Protein AF-A0A3D0ZRE4-F1 (afdb_monomer_lite)

Secondary structure (DSSP, 8-state):
--------TT-HHHHHHHHHHHHHHHHHHT-S---S------HHHHHHHHHHHHHHHHHHHHTT--TTSHHHHHHHHHHHHHHHHT-

Structure (mmCIF, N/CA/C/O backbone):
data_AF-A0A3D0ZRE4-F1
#
_entry.id   AF-A0A3D0ZRE4-F1
#
loop_
_atom_site.group_PDB
_atom_site.id
_atom_site.type_symbol
_atom_site.label_atom_id
_atom_site.label_alt_id
_atom_site.label_comp_id
_atom_site.label_asym_id
_atom_site.label_entity_id
_atom_site.label_seq_id
_atom_site.pdbx_PDB_ins_code
_atom_site.Cartn_x
_atom_site.Cartn_y
_atom_site.Cartn_z
_atom_site.occupancy
_atom_site.B_iso_or_equiv
_atom_site.auth_seq_id
_atom_site.auth_comp_id
_atom_site.auth_asym_id
_atom_site.auth_atom_id
_atom_site.pdbx_PDB_model_num
ATOM 1 N N . MET A 1 1 ? 25.396 -3.862 -11.743 1.00 55.09 1 MET A N 1
ATOM 2 C CA . MET A 1 1 ? 24.491 -5.006 -11.479 1.00 55.09 1 MET A CA 1
ATOM 3 C C . MET A 1 1 ? 24.074 -5.583 -12.825 1.00 55.09 1 MET A C 1
ATOM 5 O O . MET A 1 1 ? 23.793 -4.787 -13.711 1.00 55.09 1 MET A O 1
ATOM 9 N N . LYS A 1 2 ? 24.093 -6.908 -13.018 1.00 67.44 2 LYS A N 1
ATOM 10 C CA . LYS A 1 2 ? 23.692 -7.548 -14.285 1.00 67.44 2 LYS A CA 1
ATOM 11 C C . LYS A 1 2 ? 22.270 -8.097 -14.134 1.00 67.44 2 LYS A C 1
ATOM 13 O O . LYS A 1 2 ? 22.040 -8.887 -13.226 1.00 67.44 2 LYS A O 1
ATOM 18 N N . LEU A 1 3 ? 21.342 -7.666 -14.990 1.00 74.56 3 LEU A N 1
ATOM 19 C CA . LEU A 1 3 ? 19.962 -8.163 -15.045 1.00 74.56 3 LEU A CA 1
ATOM 20 C C . LEU A 1 3 ? 19.795 -9.010 -16.310 1.00 74.56 3 LEU A C 1
ATOM 22 O O . LEU A 1 3 ? 20.203 -8.580 -17.385 1.00 74.56 3 LEU A O 1
ATOM 26 N N . THR A 1 4 ? 19.206 -10.196 -16.173 1.00 82.06 4 THR A N 1
ATOM 27 C CA . THR A 1 4 ? 18.833 -11.064 -17.300 1.00 82.06 4 THR A CA 1
ATOM 28 C C . THR A 1 4 ? 17.338 -11.321 -17.199 1.00 82.06 4 THR A C 1
ATOM 30 O O . THR A 1 4 ? 16.873 -11.718 -16.134 1.00 82.06 4 THR A O 1
ATOM 33 N N . ILE A 1 5 ? 16.596 -11.062 -18.273 1.00 78.31 5 ILE A N 1
ATOM 34 C CA . ILE A 1 5 ? 15.155 -11.317 -18.356 1.00 78.31 5 ILE A CA 1
ATOM 35 C C . ILE A 1 5 ? 14.954 -12.371 -19.436 1.00 78.31 5 ILE A C 1
ATOM 37 O O . ILE A 1 5 ? 15.482 -12.230 -20.538 1.00 78.31 5 ILE A O 1
ATOM 41 N N . VAL A 1 6 ? 14.224 -13.428 -19.096 1.00 82.75 6 VAL A N 1
ATOM 42 C CA . VAL A 1 6 ? 13.785 -14.458 -20.039 1.00 82.75 6 VAL A CA 1
ATOM 43 C C . VAL A 1 6 ? 12.338 -14.141 -20.375 1.00 82.75 6 VAL A C 1
ATOM 45 O O . VAL A 1 6 ? 11.520 -14.018 -19.465 1.00 82.75 6 VAL A O 1
ATOM 48 N N . VAL A 1 7 ? 12.053 -13.947 -21.658 1.00 81.50 7 VAL A N 1
ATOM 49 C CA . VAL A 1 7 ? 10.732 -13.545 -22.146 1.00 81.50 7 VAL A CA 1
ATOM 50 C C . VAL A 1 7 ? 10.171 -14.674 -22.992 1.00 81.50 7 VAL A C 1
ATOM 52 O O . VAL A 1 7 ? 10.869 -15.183 -23.868 1.00 81.50 7 VAL A O 1
ATOM 55 N N . ASP A 1 8 ? 8.925 -15.044 -22.715 1.00 82.44 8 ASP A N 1
ATOM 56 C CA . ASP A 1 8 ? 8.148 -15.926 -23.577 1.00 82.44 8 ASP A CA 1
ATOM 57 C C . ASP A 1 8 ? 7.568 -15.105 -24.735 1.00 82.44 8 ASP A C 1
ATOM 59 O O . ASP A 1 8 ? 6.908 -14.087 -24.518 1.00 82.44 8 ASP A O 1
ATOM 63 N N . THR A 1 9 ? 7.867 -15.503 -25.969 1.00 78.31 9 THR A N 1
ATOM 64 C CA . THR A 1 9 ? 7.443 -14.777 -27.173 1.00 78.31 9 THR A CA 1
ATOM 65 C C . THR A 1 9 ? 5.964 -14.960 -27.494 1.00 78.31 9 THR A C 1
ATOM 67 O O . THR A 1 9 ? 5.417 -14.147 -28.239 1.00 78.31 9 THR A O 1
ATOM 70 N N . ASP A 1 10 ? 5.319 -15.975 -26.918 1.00 88.12 10 ASP A N 1
ATOM 71 C CA . ASP A 1 10 ? 3.911 -16.283 -27.177 1.00 88.12 10 ASP A CA 1
ATOM 72 C C . ASP A 1 10 ? 2.951 -15.531 -26.233 1.00 88.12 10 ASP A C 1
ATOM 74 O O . ASP A 1 10 ? 1.738 -15.529 -26.457 1.00 88.12 10 ASP A O 1
ATOM 78 N N . ASP A 1 11 ? 3.476 -14.839 -25.210 1.00 85.62 11 ASP A N 1
ATOM 79 C CA . ASP A 1 11 ? 2.703 -13.988 -24.300 1.00 85.62 11 ASP A CA 1
ATOM 80 C C . ASP A 1 11 ? 2.920 -12.487 -24.593 1.00 85.62 11 ASP A C 1
ATOM 82 O O . ASP A 1 11 ? 3.838 -11.855 -24.052 1.00 85.62 11 ASP A O 1
ATOM 86 N N . PRO A 1 12 ? 2.045 -11.855 -25.397 1.00 80.62 12 PRO A N 1
ATOM 87 C CA . PRO A 1 12 ? 2.155 -10.434 -25.711 1.00 80.62 12 PRO A CA 1
ATOM 88 C C . PRO A 1 12 ? 2.030 -9.524 -24.478 1.00 80.62 12 PRO A C 1
ATOM 90 O O . PRO A 1 12 ? 2.596 -8.429 -24.480 1.00 80.62 12 PRO A O 1
ATOM 93 N N . ARG A 1 13 ? 1.341 -9.956 -23.408 1.00 74.62 13 ARG A N 1
ATOM 94 C CA . ARG A 1 13 ? 1.264 -9.185 -22.154 1.00 74.62 13 ARG A CA 1
ATOM 95 C C . ARG A 1 13 ? 2.565 -9.303 -21.365 1.00 74.62 13 ARG A C 1
ATOM 97 O O . ARG A 1 13 ? 3.071 -8.297 -20.871 1.00 74.62 13 ARG A O 1
ATOM 104 N N . GLY A 1 14 ? 3.145 -10.499 -21.322 1.00 79.44 14 GLY A N 1
ATOM 105 C CA . GLY A 1 14 ? 4.459 -10.755 -20.732 1.00 79.44 14 GLY A CA 1
ATOM 106 C C . GLY A 1 14 ? 5.580 -9.945 -21.392 1.00 79.44 14 GLY A C 1
ATOM 107 O O . GLY A 1 14 ? 6.461 -9.431 -20.696 1.00 79.44 14 GLY A O 1
ATOM 108 N N . ILE A 1 15 ? 5.519 -9.747 -22.713 1.00 85.31 15 ILE A N 1
ATOM 109 C CA . ILE A 1 15 ? 6.444 -8.867 -23.449 1.00 85.31 15 ILE A CA 1
ATOM 110 C C . ILE A 1 15 ? 6.284 -7.406 -23.005 1.00 85.31 15 ILE A C 1
ATOM 112 O O . ILE A 1 15 ? 7.278 -6.733 -22.711 1.00 85.31 15 ILE A O 1
ATOM 116 N N . GLU A 1 16 ? 5.047 -6.909 -22.927 1.00 82.25 16 GLU A N 1
ATOM 117 C CA . GLU A 1 16 ? 4.766 -5.529 -22.519 1.00 82.25 16 GLU A CA 1
ATOM 118 C C . GLU A 1 16 ? 5.240 -5.252 -21.083 1.00 82.25 16 GLU A C 1
ATOM 120 O O . GLU A 1 16 ? 5.880 -4.233 -20.804 1.00 82.25 16 GLU A O 1
ATOM 125 N N . ASP A 1 17 ? 4.991 -6.185 -20.168 1.00 80.38 17 ASP A N 1
ATOM 126 C CA . ASP A 1 17 ? 5.409 -6.059 -18.775 1.00 80.38 17 ASP A CA 1
ATOM 127 C C . ASP A 1 17 ? 6.929 -6.181 -18.616 1.00 80.38 17 ASP A C 1
ATOM 129 O O . ASP A 1 17 ? 7.542 -5.409 -17.870 1.00 80.38 17 ASP A O 1
ATOM 133 N N . SER A 1 18 ? 7.574 -7.051 -19.397 1.00 83.81 18 SER A N 1
ATOM 134 C CA . SER A 1 18 ? 9.038 -7.118 -19.476 1.00 83.81 18 SER A CA 1
ATOM 135 C C . SER A 1 18 ? 9.629 -5.783 -19.934 1.00 83.81 18 SER A C 1
ATOM 137 O O . SER A 1 18 ? 10.603 -5.296 -19.352 1.00 83.81 18 SER A O 1
ATOM 139 N N . PHE A 1 19 ? 9.004 -5.127 -20.914 1.00 84.00 19 PHE A N 1
ATOM 140 C CA . PHE A 1 19 ? 9.422 -3.808 -21.382 1.00 84.00 19 PHE A CA 1
ATOM 141 C C . PHE A 1 19 ? 9.273 -2.723 -20.300 1.00 84.00 19 PHE A C 1
ATOM 143 O O . PHE A 1 19 ? 10.167 -1.885 -20.128 1.00 84.00 19 PHE A O 1
ATOM 150 N N . LYS A 1 20 ? 8.199 -2.754 -19.500 1.00 83.56 20 LYS A N 1
ATOM 151 C CA . LYS A 1 20 ? 8.018 -1.850 -18.343 1.00 83.56 20 LYS A CA 1
ATOM 152 C C . LYS A 1 20 ? 9.119 -2.036 -17.295 1.00 83.56 20 LYS A C 1
ATOM 154 O O . LYS A 1 20 ? 9.652 -1.054 -16.776 1.00 83.56 20 LYS A O 1
ATOM 159 N N . ILE A 1 21 ? 9.508 -3.280 -17.016 1.00 81.44 21 ILE A N 1
ATOM 160 C CA . ILE A 1 21 ? 10.582 -3.590 -16.063 1.00 81.44 21 ILE A CA 1
ATOM 161 C C . ILE A 1 21 ? 11.921 -3.046 -16.578 1.00 81.44 21 ILE A C 1
ATOM 163 O O . ILE A 1 21 ? 12.593 -2.292 -15.869 1.00 81.44 21 ILE A O 1
ATOM 167 N N . VAL A 1 22 ? 12.293 -3.358 -17.825 1.00 83.56 22 VAL A N 1
ATOM 168 C CA . VAL A 1 22 ? 13.555 -2.887 -18.427 1.00 83.56 22 VAL A CA 1
ATOM 169 C C . VAL A 1 22 ? 13.614 -1.363 -18.461 1.00 83.56 22 VAL A C 1
ATOM 171 O O . VAL A 1 22 ? 14.617 -0.777 -18.050 1.00 83.56 22 VAL A O 1
ATOM 174 N N . SER A 1 23 ? 12.539 -0.710 -18.902 1.00 78.88 23 SER A N 1
ATOM 175 C CA . SER A 1 23 ? 12.478 0.751 -18.990 1.00 78.88 23 SER A CA 1
ATOM 176 C C . SER A 1 23 ? 12.583 1.423 -17.618 1.00 78.88 23 SER A C 1
ATOM 178 O O . SER A 1 23 ? 13.297 2.419 -17.488 1.00 78.88 23 SER A O 1
ATOM 180 N N . HIS A 1 24 ? 11.970 0.859 -16.570 1.00 79.00 24 HIS A N 1
ATOM 181 C CA . HIS A 1 24 ? 12.110 1.365 -15.203 1.00 79.00 24 HIS A CA 1
ATOM 182 C C . HIS A 1 24 ? 13.562 1.284 -14.705 1.00 79.00 24 HIS A C 1
ATOM 184 O O . HIS A 1 24 ? 14.101 2.268 -14.190 1.00 79.00 24 HIS A O 1
ATOM 190 N N . PHE A 1 25 ? 14.224 0.139 -14.898 1.00 74.88 25 PHE A N 1
ATOM 191 C CA . PHE A 1 25 ? 15.621 -0.042 -14.491 1.00 74.88 25 PHE A CA 1
ATOM 192 C C . PHE A 1 25 ? 16.582 0.835 -15.297 1.00 74.88 25 PHE A C 1
ATOM 194 O O . PHE A 1 25 ? 17.464 1.468 -14.712 1.00 74.88 25 PHE A O 1
ATOM 201 N N . HIS A 1 26 ? 16.387 0.932 -16.613 1.00 76.81 26 HIS A N 1
ATOM 202 C CA . HIS A 1 26 ? 17.165 1.818 -17.476 1.00 76.81 26 HIS A CA 1
ATOM 203 C C . HIS A 1 26 ? 17.032 3.276 -17.023 1.00 76.81 26 HIS A C 1
ATOM 205 O O . HIS A 1 26 ? 18.032 3.964 -16.813 1.00 76.81 26 HIS A O 1
ATOM 211 N N . ARG A 1 27 ? 15.800 3.734 -16.764 1.00 73.19 27 ARG A N 1
ATOM 212 C CA . ARG A 1 27 ? 15.542 5.106 -16.314 1.00 73.19 27 ARG A CA 1
ATOM 213 C C . ARG A 1 27 ? 16.178 5.409 -14.951 1.00 73.19 27 ARG A C 1
ATOM 215 O O . ARG A 1 27 ? 16.588 6.538 -14.700 1.00 73.19 27 ARG A O 1
ATOM 222 N N . ARG A 1 28 ? 16.252 4.415 -14.064 1.00 67.12 28 ARG A N 1
ATOM 223 C CA . ARG A 1 28 ? 16.781 4.564 -12.701 1.00 67.12 28 ARG A CA 1
ATOM 224 C C . ARG A 1 28 ? 18.307 4.501 -12.617 1.00 67.12 28 ARG A C 1
ATOM 226 O O . ARG A 1 28 ? 18.875 5.122 -11.723 1.00 67.12 28 ARG A O 1
ATOM 233 N N . HIS A 1 29 ? 18.956 3.731 -13.489 1.00 68.94 29 HIS A N 1
ATOM 234 C CA . HIS A 1 29 ? 20.386 3.425 -13.362 1.00 68.94 29 HIS A CA 1
ATOM 235 C C . HIS A 1 29 ? 21.259 3.912 -14.521 1.00 68.94 29 HIS A C 1
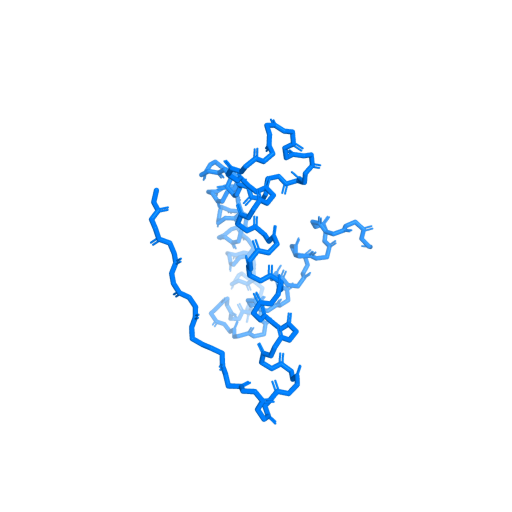ATOM 237 O O . HIS A 1 29 ? 22.470 3.991 -14.341 1.00 68.94 29 HIS A 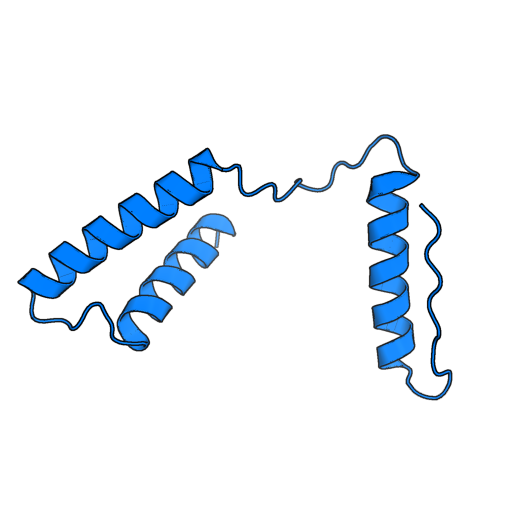O 1
ATOM 243 N N . VAL A 1 30 ? 20.683 4.222 -15.686 1.00 67.94 30 VAL A N 1
ATOM 244 C CA . VAL A 1 30 ? 21.439 4.666 -16.873 1.00 67.94 30 VAL A CA 1
ATOM 245 C C . VAL A 1 30 ? 21.262 6.164 -17.116 1.00 67.94 30 VAL A C 1
ATOM 247 O O . VAL A 1 30 ? 22.230 6.861 -17.406 1.00 67.94 30 VAL A O 1
ATOM 250 N N . THR A 1 31 ? 20.056 6.706 -16.942 1.00 60.81 31 THR A N 1
ATOM 251 C CA . THR A 1 31 ? 19.834 8.158 -17.024 1.00 60.81 31 THR A CA 1
ATOM 252 C C .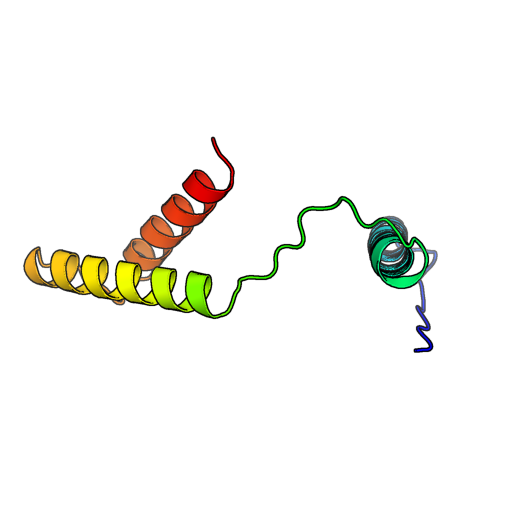 THR A 1 31 ? 20.116 8.850 -15.688 1.00 60.81 31 THR A C 1
ATOM 254 O O . THR A 1 31 ? 19.441 8.589 -14.697 1.00 60.81 31 THR A O 1
ATOM 257 N N . SER A 1 32 ? 21.067 9.794 -15.686 1.00 54.62 32 SER A N 1
ATOM 258 C CA . SER A 1 32 ? 21.459 10.621 -14.522 1.00 54.62 32 SER A CA 1
ATOM 259 C C . SER A 1 32 ? 20.343 11.564 -14.020 1.00 54.62 32 SER A C 1
ATOM 261 O O . SER A 1 32 ? 20.409 12.105 -12.920 1.00 54.62 32 SER A O 1
ATOM 263 N N . SER A 1 33 ? 19.274 11.737 -14.803 1.00 55.03 33 SER A N 1
ATOM 264 C CA . SER A 1 33 ? 18.118 12.580 -14.476 1.00 55.03 33 SER A CA 1
ATOM 265 C C . SER A 1 33 ? 16.841 11.749 -14.367 1.00 55.03 33 SER A C 1
ATOM 267 O O . SER A 1 33 ? 15.932 11.857 -15.189 1.00 55.03 33 SER A O 1
ATOM 269 N N . TYR A 1 34 ? 16.740 10.907 -13.338 1.00 50.59 34 TYR A N 1
ATOM 270 C CA . TYR A 1 34 ? 15.437 10.376 -12.943 1.00 50.59 34 TYR A CA 1
ATOM 271 C C . TYR A 1 34 ? 14.609 11.511 -12.316 1.00 50.59 34 TYR A C 1
ATOM 273 O O . TYR A 1 34 ? 14.699 11.779 -11.125 1.00 50.59 34 TYR A O 1
ATOM 281 N N . THR A 1 35 ? 13.794 12.183 -13.131 1.00 53.81 35 THR A N 1
ATOM 282 C CA . THR A 1 35 ? 12.767 13.156 -12.701 1.00 53.81 35 THR A CA 1
ATOM 283 C C . THR A 1 35 ? 11.425 12.497 -12.375 1.00 53.81 35 THR A C 1
ATOM 285 O O . THR A 1 35 ? 10.405 13.170 -12.263 1.00 53.81 35 THR A O 1
ATOM 288 N N . GLY A 1 36 ? 11.379 11.165 -12.264 1.00 54.09 36 GLY A N 1
ATOM 289 C CA . GLY A 1 36 ? 10.209 10.515 -11.684 1.00 54.09 36 GLY A CA 1
ATOM 290 C C . GLY A 1 36 ? 10.186 10.801 -10.188 1.00 54.09 36 GLY A C 1
ATOM 291 O O . GLY A 1 36 ? 11.243 10.806 -9.556 1.00 54.09 36 GLY A O 1
ATOM 292 N N . THR A 1 37 ? 9.005 11.016 -9.608 1.00 46.28 37 THR A N 1
ATOM 293 C CA . THR A 1 37 ? 8.856 11.073 -8.152 1.00 46.28 37 THR A CA 1
ATOM 294 C C . THR A 1 37 ? 9.476 9.805 -7.588 1.00 46.28 37 THR A C 1
ATOM 296 O O . THR A 1 37 ? 8.976 8.699 -7.808 1.00 46.28 37 THR A O 1
ATOM 299 N N . GLN A 1 38 ? 10.621 9.937 -6.923 1.00 45.56 38 GLN A N 1
ATOM 300 C CA . GLN A 1 38 ? 11.137 8.855 -6.119 1.00 45.56 38 GLN A CA 1
ATOM 301 C C . GLN A 1 38 ? 10.068 8.651 -5.048 1.00 45.56 38 GLN A C 1
ATOM 303 O O . GLN A 1 38 ? 9.962 9.450 -4.123 1.00 45.56 38 GLN A O 1
ATOM 308 N N . VAL A 1 39 ? 9.241 7.613 -5.179 1.00 51.28 39 VAL A N 1
ATOM 309 C CA . VAL A 1 39 ? 8.367 7.171 -4.088 1.00 51.28 39 VAL A CA 1
ATOM 310 C C . VAL A 1 39 ? 9.271 6.473 -3.073 1.00 51.28 39 VAL A C 1
ATOM 312 O O . VAL A 1 39 ? 9.173 5.279 -2.811 1.00 51.28 39 VAL A O 1
ATOM 315 N N . SER A 1 40 ? 10.262 7.199 -2.556 1.00 50.12 40 SER A N 1
ATOM 316 C CA . SER A 1 40 ? 10.884 6.823 -1.311 1.00 50.12 40 SER A CA 1
ATOM 317 C C . SER A 1 40 ? 9.820 7.128 -0.271 1.00 50.12 40 SER A C 1
ATOM 319 O O . SER A 1 40 ? 9.571 8.277 0.085 1.00 50.12 40 SER A O 1
ATOM 321 N N . TYR A 1 41 ? 9.136 6.083 0.199 1.00 54.69 41 TYR A N 1
ATOM 322 C CA . TYR A 1 41 ? 8.483 6.140 1.497 1.00 54.69 41 TYR A CA 1
ATOM 323 C C . TYR A 1 41 ? 9.599 6.409 2.498 1.00 54.69 41 TYR A C 1
ATOM 325 O O . TYR A 1 41 ? 10.247 5.495 3.009 1.00 54.69 41 TYR A O 1
ATOM 333 N N . SER A 1 42 ? 9.920 7.686 2.688 1.00 64.38 42 SER A N 1
ATOM 334 C CA . SER A 1 42 ? 10.936 8.091 3.639 1.00 64.38 42 SER A CA 1
ATOM 335 C C . SER A 1 42 ? 10.527 7.477 4.974 1.00 64.38 42 SER A C 1
ATOM 337 O O . SER A 1 42 ? 9.362 7.551 5.368 1.00 64.38 42 SER A O 1
ATOM 339 N N . LYS A 1 43 ? 11.460 6.797 5.653 1.00 75.38 43 LYS A N 1
ATOM 340 C CA . LYS A 1 43 ? 11.180 6.042 6.890 1.00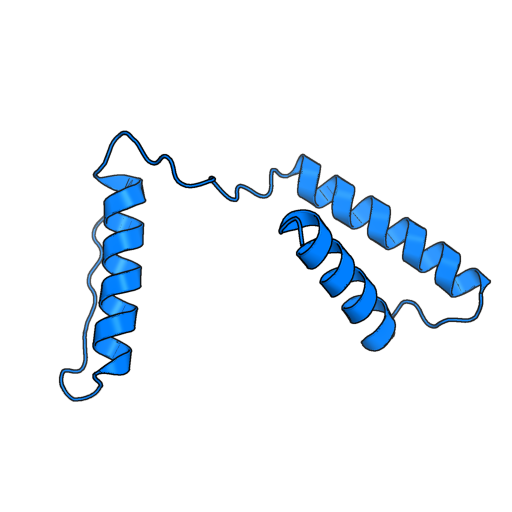 75.38 43 LYS A CA 1
ATOM 341 C C . LYS A 1 43 ? 10.336 6.863 7.875 1.00 75.38 43 LYS A C 1
ATOM 343 O O . LYS A 1 43 ? 9.440 6.338 8.524 1.00 75.38 43 LYS A O 1
ATOM 348 N N . ILE A 1 44 ? 10.571 8.175 7.915 1.00 78.75 44 ILE A N 1
ATOM 349 C CA . ILE A 1 44 ? 9.806 9.147 8.700 1.00 78.75 44 ILE A CA 1
ATOM 350 C C . ILE A 1 44 ? 8.348 9.282 8.229 1.00 78.75 44 ILE A C 1
ATOM 352 O O . ILE A 1 44 ? 7.455 9.272 9.071 1.00 78.75 44 ILE A O 1
ATOM 356 N N . GLN A 1 45 ? 8.072 9.414 6.928 1.00 74.00 45 GLN A N 1
ATOM 357 C CA . GLN A 1 45 ? 6.699 9.463 6.406 1.00 74.00 45 GLN A CA 1
ATOM 358 C C . GLN A 1 45 ? 5.940 8.162 6.684 1.00 74.00 45 GLN A C 1
ATOM 360 O O . GLN A 1 45 ? 4.796 8.222 7.127 1.00 74.00 45 GLN A O 1
ATOM 365 N N . PHE A 1 46 ? 6.589 7.005 6.530 1.00 77.81 46 PHE A N 1
ATOM 366 C CA . PHE A 1 46 ? 5.985 5.718 6.883 1.00 77.81 46 PHE A CA 1
ATOM 367 C C . PHE A 1 46 ? 5.650 5.634 8.382 1.00 77.81 46 PHE A C 1
ATOM 369 O O . PHE A 1 46 ? 4.526 5.304 8.754 1.00 77.81 46 PHE A O 1
ATOM 376 N N . ILE A 1 47 ? 6.579 6.039 9.257 1.00 83.50 47 ILE A N 1
ATOM 377 C CA . ILE A 1 47 ? 6.331 6.115 10.707 1.00 83.50 47 ILE A CA 1
ATOM 378 C C . ILE A 1 47 ? 5.170 7.073 11.020 1.00 83.50 47 ILE A C 1
ATOM 380 O O . ILE A 1 47 ? 4.326 6.767 11.862 1.00 83.50 47 ILE A O 1
ATOM 384 N N . LYS A 1 48 ? 5.090 8.230 10.351 1.00 85.25 48 LYS A N 1
ATOM 385 C CA . LYS A 1 48 ? 3.984 9.187 10.528 1.00 85.25 48 LYS A CA 1
ATOM 386 C C . LYS A 1 48 ? 2.638 8.588 10.111 1.00 85.25 48 LYS A C 1
ATOM 388 O O . LYS A 1 48 ? 1.657 8.798 10.820 1.00 85.25 48 LYS A O 1
ATOM 393 N N . MET A 1 49 ? 2.600 7.830 9.016 1.00 84.94 49 MET A N 1
ATOM 394 C CA . MET A 1 49 ? 1.404 7.116 8.564 1.00 84.94 49 MET A CA 1
ATOM 395 C C . MET A 1 49 ? 0.950 6.087 9.608 1.00 84.94 49 MET A C 1
ATOM 397 O O . MET A 1 49 ? -0.190 6.141 10.055 1.00 84.94 49 MET A O 1
ATOM 401 N N . LEU A 1 50 ? 1.858 5.236 10.102 1.00 86.81 50 LEU A N 1
ATOM 402 C CA . LEU A 1 50 ? 1.539 4.258 11.153 1.00 86.81 50 LEU A CA 1
ATOM 403 C C . LEU A 1 50 ? 1.024 4.918 12.441 1.00 86.81 50 LEU A C 1
ATOM 405 O O . LEU A 1 50 ? 0.097 4.417 13.073 1.00 86.81 50 LEU A O 1
ATOM 409 N N . ARG A 1 51 ? 1.588 6.071 12.823 1.00 87.69 51 ARG A N 1
ATOM 410 C CA . ARG A 1 51 ? 1.114 6.837 13.987 1.00 87.69 51 ARG A CA 1
ATOM 411 C C . ARG A 1 51 ? -0.299 7.382 13.795 1.00 87.69 51 ARG A C 1
ATOM 413 O O . ARG A 1 51 ? -1.075 7.361 14.747 1.00 87.69 51 ARG A O 1
ATOM 420 N N . LYS A 1 52 ? -0.630 7.875 12.595 1.00 88.75 52 LYS A N 1
ATOM 421 C CA . LYS A 1 52 ? -1.993 8.315 12.264 1.00 88.75 52 LYS A CA 1
ATOM 422 C C . LYS A 1 52 ? -2.965 7.133 12.313 1.00 88.75 52 LYS A C 1
ATOM 424 O O . LYS A 1 52 ? -3.984 7.245 12.982 1.00 88.75 52 LYS A O 1
ATOM 429 N N . PHE A 1 53 ? -2.607 5.999 11.708 1.00 88.75 53 PHE A N 1
ATOM 430 C CA . 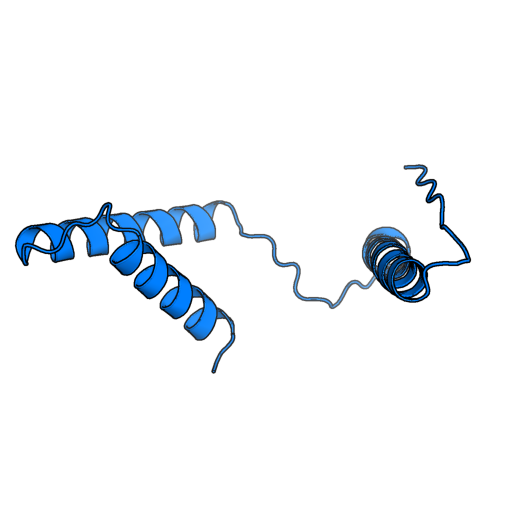PHE A 1 53 ? -3.415 4.777 11.748 1.00 88.75 53 PHE A CA 1
ATOM 431 C C . PHE A 1 53 ? -3.710 4.332 13.185 1.00 88.75 53 PHE A C 1
ATOM 433 O O . PHE A 1 53 ? -4.862 4.124 13.542 1.00 88.75 53 PHE A O 1
ATOM 440 N N . ALA A 1 54 ? -2.689 4.278 14.047 1.00 87.69 54 ALA A N 1
ATOM 441 C CA . ALA A 1 54 ? -2.863 3.904 15.450 1.00 87.69 54 ALA A CA 1
ATOM 442 C C . ALA A 1 54 ? -3.776 4.871 16.232 1.00 87.69 54 ALA A C 1
ATOM 444 O O . ALA A 1 54 ? -4.439 4.450 17.179 1.00 87.69 54 ALA A O 1
ATOM 445 N N . LYS A 1 55 ? -3.821 6.159 15.858 1.00 88.81 55 LYS A N 1
ATOM 446 C CA . LYS A 1 55 ? -4.756 7.135 16.439 1.00 88.81 55 LYS A CA 1
ATOM 447 C C . LYS A 1 55 ? -6.189 6.852 15.984 1.00 88.81 55 LYS A C 1
ATOM 449 O O . LYS A 1 55 ? -7.055 6.703 16.838 1.00 88.81 55 LYS A O 1
ATOM 454 N 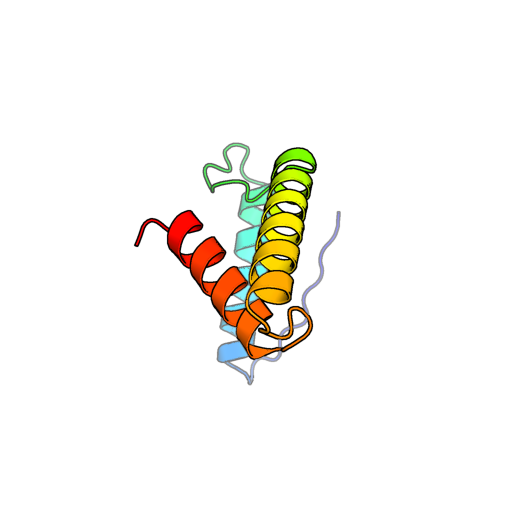N . CYS A 1 56 ? -6.401 6.682 14.678 1.00 86.44 56 CYS A N 1
ATOM 455 C CA . CYS A 1 56 ? -7.712 6.353 14.114 1.00 86.44 56 CYS A CA 1
ATOM 456 C C . CYS A 1 56 ? -8.246 5.022 14.657 1.00 86.44 56 CYS A C 1
ATOM 458 O O . CYS A 1 56 ? -9.423 4.918 14.970 1.00 86.44 56 CYS A O 1
ATOM 460 N N . ALA A 1 57 ? -7.383 4.020 14.836 1.00 85.75 57 ALA A N 1
ATOM 461 C CA . ALA A 1 57 ? -7.768 2.734 15.411 1.00 85.75 57 ALA A CA 1
ATOM 462 C C . ALA A 1 57 ? -8.245 2.862 16.870 1.00 85.75 57 ALA A C 1
ATOM 464 O O . ALA A 1 57 ? -9.194 2.196 17.271 1.00 85.75 57 ALA A O 1
ATOM 465 N N . LYS A 1 58 ? -7.618 3.737 17.670 1.00 86.12 58 LYS A N 1
ATOM 466 C CA . LYS A 1 58 ? -8.075 4.027 19.040 1.00 86.12 58 LYS A CA 1
ATOM 467 C C . LYS A 1 58 ? -9.412 4.767 19.058 1.00 86.12 58 LYS A C 1
ATOM 469 O O . LYS A 1 58 ? -10.246 4.467 19.902 1.00 86.12 58 LYS A O 1
ATOM 474 N N . GLU A 1 59 ? -9.604 5.718 18.148 1.00 86.00 59 GLU A N 1
ATOM 475 C CA . GLU A 1 59 ? -10.864 6.461 18.005 1.00 86.00 59 GLU A CA 1
ATOM 476 C C . GLU A 1 59 ? -12.004 5.518 17.591 1.00 86.00 59 GLU A C 1
ATOM 478 O O . GLU A 1 59 ? -13.008 5.440 18.290 1.00 86.00 59 GLU A O 1
ATOM 483 N N . ALA A 1 60 ? -11.782 4.688 16.570 1.00 81.06 60 ALA A N 1
ATOM 484 C CA . ALA A 1 60 ? -12.722 3.658 16.129 1.00 81.06 60 ALA A CA 1
ATOM 485 C C . ALA A 1 60 ? -13.073 2.662 17.248 1.00 81.06 60 ALA A C 1
ATOM 487 O O . ALA A 1 60 ? -14.244 2.348 17.451 1.00 81.06 60 ALA A O 1
ATOM 488 N N . SER A 1 61 ? -12.082 2.233 18.041 1.00 81.69 61 SER A N 1
ATOM 489 C CA . SER A 1 61 ? -12.319 1.360 19.196 1.00 81.69 61 SER A CA 1
ATOM 490 C C . SER A 1 61 ? -13.208 2.007 20.262 1.00 81.69 61 SER A C 1
ATOM 492 O O . SER A 1 61 ? -13.983 1.298 20.900 1.00 81.69 61 SER A O 1
ATOM 494 N N . ASN A 1 62 ? -13.103 3.324 20.475 1.00 81.62 62 ASN A N 1
ATOM 495 C CA . ASN A 1 62 ? -13.965 4.049 21.415 1.00 81.62 62 ASN A CA 1
ATOM 496 C C . ASN A 1 62 ? -15.398 4.199 20.881 1.00 81.62 62 ASN A C 1
ATOM 498 O O . ASN A 1 62 ? -16.341 4.254 21.664 1.00 81.62 62 ASN A O 1
ATOM 502 N N . GLU A 1 63 ? -15.561 4.234 19.559 1.00 80.44 63 GLU A N 1
ATOM 503 C CA . GLU A 1 63 ? -16.853 4.278 18.863 1.00 80.44 63 GLU A CA 1
ATOM 504 C C . GLU A 1 63 ? -17.494 2.885 18.695 1.00 80.44 63 GLU A C 1
ATOM 506 O O . GLU A 1 63 ? -18.584 2.761 18.139 1.00 80.44 63 GLU A O 1
ATOM 511 N N . GLY A 1 64 ? -16.844 1.826 19.194 1.00 82.44 64 GLY A N 1
ATOM 512 C CA . GLY A 1 64 ? -17.328 0.445 19.101 1.00 82.44 64 GLY A CA 1
ATOM 513 C C . GLY A 1 64 ? -17.092 -0.215 17.738 1.00 82.44 64 GLY A C 1
ATOM 514 O O . GLY A 1 64 ? -17.633 -1.288 17.472 1.00 82.44 64 GLY A O 1
ATOM 515 N N . ILE A 1 65 ? -16.287 0.403 16.874 1.00 80.81 65 ILE A N 1
ATOM 516 C CA . ILE A 1 65 ? -15.873 -0.152 15.585 1.00 80.81 65 ILE A CA 1
ATOM 517 C C . ILE A 1 65 ? -14.628 -1.010 15.812 1.00 80.81 65 ILE A C 1
ATOM 519 O O . ILE A 1 65 ? -13.651 -0.551 16.401 1.00 80.81 65 ILE A O 1
ATOM 523 N N . ASP A 1 66 ? -14.643 -2.250 15.315 1.00 82.38 66 ASP A N 1
ATOM 524 C CA . ASP A 1 66 ? -13.481 -3.137 15.384 1.00 82.38 66 ASP A CA 1
ATOM 525 C C . ASP A 1 66 ? -12.326 -2.591 14.514 1.00 82.38 66 ASP A C 1
ATOM 527 O O . ASP A 1 66 ? -12.418 -2.618 13.276 1.00 82.38 66 ASP A O 1
ATOM 531 N N . PRO A 1 67 ? -11.215 -2.133 15.122 1.00 78.38 67 PRO A N 1
ATOM 532 C CA . PRO A 1 67 ? -10.087 -1.567 14.391 1.00 78.38 67 PRO A CA 1
ATOM 533 C C . PRO A 1 67 ? -9.281 -2.621 13.631 1.00 78.38 67 PRO A C 1
ATOM 535 O O . PRO A 1 67 ? -8.506 -2.273 12.742 1.00 78.38 67 PRO A O 1
ATOM 538 N N . GLN A 1 68 ? -9.422 -3.901 13.992 1.00 80.94 68 GLN A N 1
ATOM 539 C CA . GLN A 1 68 ? -8.781 -5.009 13.284 1.00 80.94 68 GLN A CA 1
ATOM 540 C C . GLN A 1 68 ? -9.604 -5.481 12.087 1.00 80.94 68 GLN A C 1
ATOM 542 O O . GLN A 1 68 ? -9.128 -6.296 11.291 1.00 80.94 68 GLN A O 1
ATOM 547 N N . SER A 1 69 ? -10.818 -4.953 11.919 1.00 85.88 69 SER A N 1
ATOM 548 C CA . SER A 1 69 ? -11.656 -5.316 10.792 1.00 85.88 69 SER A CA 1
ATOM 549 C C . SER A 1 69 ? -11.002 -4.907 9.469 1.00 85.88 69 SER A C 1
ATOM 551 O O . SER A 1 69 ? -10.439 -3.816 9.299 1.00 85.88 69 SER A O 1
ATOM 553 N N . LEU A 1 70 ? -11.118 -5.802 8.485 1.00 83.31 70 LEU A N 1
ATOM 554 C CA . LEU A 1 70 ? -10.623 -5.569 7.130 1.00 83.31 70 LEU A CA 1
ATOM 555 C C . LEU A 1 70 ? -11.251 -4.308 6.520 1.00 83.31 70 LEU A C 1
ATOM 557 O O . LEU A 1 70 ? -10.587 -3.574 5.793 1.00 83.31 70 LEU A O 1
ATOM 561 N N . ARG A 1 71 ? -12.523 -4.044 6.845 1.00 83.31 71 ARG A N 1
ATOM 562 C CA . ARG A 1 71 ? -13.272 -2.885 6.356 1.00 83.31 71 ARG A CA 1
ATOM 563 C C . ARG A 1 71 ? -12.664 -1.571 6.844 1.00 83.31 71 ARG A C 1
ATOM 565 O O . ARG A 1 71 ? -12.360 -0.724 6.012 1.00 83.31 71 ARG A O 1
ATOM 572 N N . PHE A 1 72 ? -12.426 -1.437 8.148 1.00 86.31 72 PHE A N 1
ATOM 573 C CA . PHE A 1 72 ? -11.804 -0.241 8.718 1.00 86.31 72 PHE A CA 1
ATOM 574 C C . PHE A 1 72 ? -10.407 0.003 8.133 1.00 86.31 72 PHE A C 1
ATOM 576 O O . PHE A 1 72 ? -10.075 1.104 7.695 1.00 86.31 72 PHE A O 1
ATOM 583 N N . THR A 1 73 ? -9.599 -1.057 8.062 1.00 86.50 73 THR A N 1
ATOM 584 C CA . THR A 1 73 ? -8.230 -0.973 7.535 1.00 86.50 73 THR A CA 1
ATOM 585 C C . THR A 1 73 ? -8.216 -0.575 6.056 1.00 86.50 73 THR A C 1
ATOM 587 O O . THR A 1 73 ? -7.376 0.224 5.640 1.00 86.50 73 THR A O 1
ATOM 590 N N . LYS A 1 74 ? -9.168 -1.089 5.267 1.00 86.06 74 LYS A N 1
ATOM 591 C CA . LYS A 1 74 ? -9.346 -0.722 3.861 1.00 86.06 74 LYS A CA 1
ATOM 592 C C . LYS A 1 74 ? -9.760 0.740 3.709 1.00 86.06 74 LYS A C 1
ATOM 594 O O . LYS A 1 74 ? -9.121 1.449 2.947 1.00 86.06 74 LYS A O 1
ATOM 599 N N . GLU A 1 75 ? -10.782 1.196 4.435 1.00 86.00 75 GLU A N 1
ATOM 600 C CA . GLU A 1 75 ? -11.266 2.583 4.354 1.00 86.00 75 GLU A CA 1
ATOM 601 C C . GLU A 1 75 ? -10.151 3.585 4.704 1.00 86.00 75 GLU A C 1
ATOM 603 O O . GLU A 1 75 ? -9.961 4.580 4.003 1.00 86.00 75 GLU A O 1
ATOM 608 N N . TYR A 1 76 ? -9.335 3.275 5.718 1.00 86.06 76 TYR A N 1
ATOM 609 C CA . TYR A 1 76 ? -8.149 4.068 6.042 1.00 86.06 76 TYR A CA 1
ATOM 610 C C . TYR A 1 76 ? -7.114 4.068 4.907 1.00 86.06 76 TYR A C 1
ATOM 612 O O . TYR A 1 76 ? -6.603 5.125 4.533 1.00 86.06 76 TYR A O 1
ATOM 620 N N . ALA A 1 77 ? -6.787 2.894 4.358 1.00 85.62 77 ALA A N 1
ATOM 621 C CA . ALA A 1 77 ? -5.814 2.776 3.277 1.00 85.62 77 ALA A CA 1
ATOM 622 C C . ALA A 1 77 ? -6.280 3.525 2.020 1.00 85.62 77 ALA A C 1
ATOM 624 O O . ALA A 1 77 ? -5.518 4.320 1.473 1.00 85.62 77 ALA A O 1
ATOM 625 N N . ASP A 1 78 ? -7.531 3.334 1.608 1.00 86.69 78 ASP A N 1
ATOM 626 C CA . ASP A 1 78 ? -8.124 3.987 0.441 1.00 86.69 78 ASP A CA 1
ATOM 627 C C . ASP A 1 78 ? -8.115 5.516 0.597 1.00 86.69 78 ASP A C 1
ATOM 629 O O . ASP A 1 78 ? -7.751 6.225 -0.345 1.00 86.69 78 ASP A O 1
ATOM 633 N N . GLY A 1 79 ? -8.414 6.034 1.794 1.00 82.94 79 GLY A N 1
ATOM 634 C CA . GLY A 1 79 ? -8.311 7.464 2.101 1.00 82.94 79 GLY A CA 1
ATOM 635 C C . GLY A 1 79 ? -6.879 7.991 1.979 1.00 82.94 79 GLY A C 1
ATOM 636 O O . GLY A 1 79 ? -6.641 8.983 1.292 1.00 82.94 79 GLY A O 1
ATOM 637 N N . VAL A 1 80 ? -5.904 7.287 2.561 1.00 81.94 80 VAL A N 1
ATOM 638 C CA . VAL A 1 80 ? -4.480 7.656 2.474 1.00 81.94 80 VAL A CA 1
ATOM 639 C C . VAL A 1 80 ? -3.987 7.649 1.026 1.00 81.94 80 VAL A C 1
ATOM 641 O O . VAL A 1 80 ? -3.283 8.569 0.612 1.00 81.94 80 VAL A O 1
ATOM 644 N N . PHE A 1 81 ? -4.350 6.635 0.239 1.00 72.62 81 PHE A N 1
ATOM 645 C CA . PHE A 1 81 ? -3.936 6.531 -1.160 1.00 72.62 81 PHE A CA 1
ATOM 646 C C . PHE A 1 81 ? -4.650 7.531 -2.078 1.00 72.62 81 PHE A C 1
ATOM 648 O O . PHE A 1 81 ? -4.042 7.958 -3.059 1.00 72.62 81 PHE A O 1
ATOM 655 N N . SER A 1 82 ? -5.880 7.936 -1.758 1.00 75.06 82 SER A N 1
ATOM 656 C CA . SER A 1 82 ? -6.599 8.996 -2.481 1.00 75.06 82 SER A CA 1
ATOM 657 C C . SER A 1 82 ? -5.993 10.372 -2.186 1.00 75.06 82 SER A C 1
ATOM 659 O O . SER A 1 82 ? -5.635 11.100 -3.109 1.00 75.06 82 SER A O 1
ATOM 661 N N . GLU A 1 83 ? -5.735 10.672 -0.909 1.00 66.31 83 GLU A N 1
ATOM 662 C CA . GLU A 1 83 ? -5.109 11.922 -0.453 1.00 66.31 83 GLU A CA 1
ATOM 663 C C . GLU A 1 83 ? -3.672 12.074 -1.000 1.00 66.31 83 GLU A C 1
ATOM 665 O O . GLU A 1 83 ? -3.266 13.154 -1.426 1.00 66.31 83 GLU A O 1
ATOM 670 N N . LEU A 1 84 ? -2.911 10.973 -1.085 1.00 58.53 84 LEU A N 1
ATOM 671 C CA . LEU A 1 84 ? -1.579 10.938 -1.710 1.00 58.53 84 LEU A CA 1
ATOM 672 C C . LEU A 1 84 ? -1.600 11.103 -3.236 1.00 58.53 84 LEU A C 1
ATOM 674 O O . LEU A 1 84 ? -0.575 11.473 -3.811 1.00 58.53 84 LEU A O 1
ATOM 678 N N . ARG A 1 85 ? -2.721 10.798 -3.900 1.00 47.25 85 ARG A N 1
ATOM 679 C CA . ARG A 1 85 ? -2.874 10.939 -5.356 1.00 47.25 85 ARG A CA 1
ATOM 680 C C . ARG A 1 85 ? -3.500 12.266 -5.783 1.00 47.25 85 ARG A C 1
ATOM 682 O O . ARG A 1 85 ? -3.502 12.531 -6.981 1.00 47.25 85 ARG A O 1
ATOM 689 N N . GLY A 1 86 ? -3.954 13.100 -4.844 1.00 44.75 86 GLY A N 1
ATOM 690 C CA . GLY A 1 86 ? -4.524 14.415 -5.146 1.00 44.75 86 GLY A CA 1
ATOM 691 C C . GLY A 1 86 ? -5.765 14.341 -6.041 1.00 44.75 86 GLY A C 1
ATOM 692 O O . GLY A 1 86 ? -5.867 15.122 -6.987 1.00 44.75 86 GLY A O 1
ATOM 693 N N . LEU A 1 87 ? -6.653 13.378 -5.771 1.00 40.50 87 LEU A N 1
ATOM 694 C CA . LEU A 1 87 ? -8.001 13.286 -6.343 1.00 40.50 87 LEU A CA 1
ATOM 695 C C . LEU A 1 87 ? -9.036 13.739 -5.314 1.00 40.50 87 LEU A C 1
ATOM 697 O O . LEU A 1 87 ? -8.873 13.357 -4.133 1.00 40.50 87 LEU A O 1
#

Sequence (87 aa):
MKLTIVVDTDDPRGIEDSFKIVSHFHRRHVTSSYTGTQVSYSKIQFIKMLRKFAKCAKEASNEGIDPQSLRFTKEYADGVFSELRGL

Foldseek 3Di:
DDDDDDADPVDPVSVVVVVVVVVVCCLVPVDPDNPDPPPPCPPVVVVVLVVVLVVVCVVCVVVVHHSPDPVNVVVSVVVVVCVVVVD

pLDDT: mean 75.53, std 12.8, range [40.5, 88.81]

Radius of gyration: 19.73 Å; chains: 1; bounding box: 42×31×49 Å